Protein AF-A0A943HLV9-F1 (afdb_monomer_lite)

InterPro domains:
  IPR005240 Protein of unknown function DUF389 [PTHR20992] (7-61)

Organism: Streptococcus parasanguinis (NCBI:txid1318)

Sequence (61 aa):
MTGNYSTREYREKLYDDLHVRLRDTAILMCAIFIASIGLNMNSTAVIIGAMLISPLMTPIV

Secondary structure (DSSP, 8-state):
------HHHHHHHHHHHT---HHHHHHHHHHHHHHHHHHHTT-HHHHHHHHHHGGGGS---

Radius of gyration: 17.71 Å; chains: 1; bounding box: 46×23×41 Å

Structure (mmCIF, N/CA/C/O backbone):
data_AF-A0A943HLV9-F1
#
_entry.id   AF-A0A943HLV9-F1
#
loop_
_atom_site.group_PDB
_atom_site.id
_atom_site.type_symbol
_atom_site.label_atom_id
_atom_site.label_alt_id
_atom_site.label_comp_id
_atom_site.label_asym_id
_atom_site.label_entity_id
_atom_site.label_seq_id
_atom_site.pdbx_PDB_ins_code
_atom_site.Cartn_x
_atom_site.Cartn_y
_atom_site.Cartn_z
_atom_site.occupancy
_atom_site.B_iso_or_equiv
_atom_site.auth_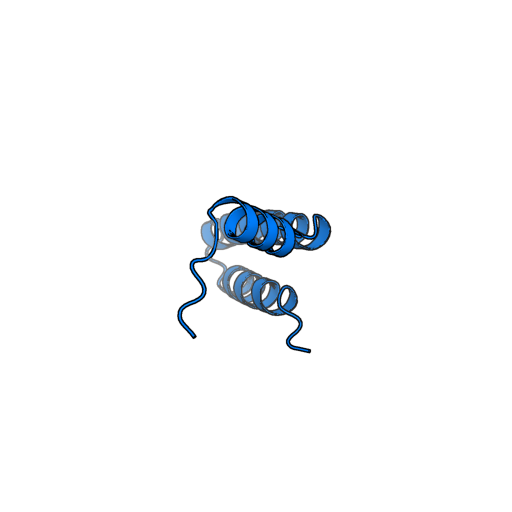seq_id
_atom_site.auth_comp_id
_atom_site.auth_asym_id
_atom_site.auth_atom_id
_atom_site.pdbx_PDB_model_num
ATOM 1 N N . MET A 1 1 ? -33.563 14.759 18.901 1.00 46.75 1 MET A N 1
ATOM 2 C CA . MET A 1 1 ? -32.547 14.001 19.661 1.00 46.75 1 MET A CA 1
ATOM 3 C C . MET A 1 1 ? -31.170 14.557 19.306 1.00 46.75 1 MET A C 1
ATOM 5 O O . MET A 1 1 ? -30.551 14.074 18.374 1.00 46.75 1 MET A O 1
ATOM 9 N N . THR A 1 2 ? -30.724 15.615 19.993 1.00 52.28 2 THR A N 1
ATOM 10 C CA . THR A 1 2 ? -29.340 16.117 19.905 1.00 52.28 2 THR A CA 1
ATOM 11 C C . THR A 1 2 ? -28.559 15.429 21.015 1.00 52.28 2 THR A C 1
ATOM 13 O O . THR A 1 2 ? -28.617 15.832 22.175 1.00 52.28 2 THR A O 1
ATOM 16 N N . GLY A 1 3 ? -27.926 14.305 20.679 1.00 60.69 3 GLY A N 1
ATOM 17 C CA . GLY A 1 3 ? -26.983 13.649 21.576 1.00 60.69 3 GLY A CA 1
ATOM 18 C C . GLY A 1 3 ? -25.717 14.492 21.620 1.00 60.69 3 GLY A C 1
ATOM 19 O O . GLY A 1 3 ? -25.013 14.592 20.622 1.00 60.69 3 GLY A O 1
ATOM 20 N N . ASN A 1 4 ? -25.450 15.149 22.747 1.00 65.81 4 ASN A N 1
ATOM 21 C CA . ASN A 1 4 ? -24.158 15.783 22.978 1.00 65.81 4 ASN A CA 1
ATOM 22 C C . ASN A 1 4 ? -23.140 14.659 23.188 1.00 65.81 4 ASN A C 1
ATOM 24 O O . ASN A 1 4 ? -23.047 14.105 24.282 1.00 65.81 4 ASN A O 1
ATOM 28 N N . TYR A 1 5 ? -22.429 14.283 22.127 1.00 67.81 5 TYR A N 1
ATOM 29 C CA . TYR A 1 5 ? -21.352 13.303 22.201 1.00 67.81 5 TYR A CA 1
ATOM 30 C C . TYR A 1 5 ? -20.286 13.833 23.163 1.00 67.81 5 TYR A C 1
ATOM 32 O O . TYR A 1 5 ? -19.650 14.857 22.908 1.00 67.81 5 TYR A O 1
ATOM 40 N N . SER A 1 6 ? -20.113 13.164 24.302 1.00 80.12 6 SER A N 1
ATOM 41 C CA . SER A 1 6 ? -19.060 13.514 25.251 1.00 80.12 6 SER A CA 1
ATOM 42 C C . SER A 1 6 ? -17.705 13.240 24.598 1.00 80.12 6 SER A C 1
ATOM 44 O O . SER A 1 6 ? -17.525 12.213 23.942 1.00 80.12 6 SER A O 1
ATOM 46 N N . THR A 1 7 ? -16.721 14.119 24.795 1.00 78.44 7 THR A N 1
ATOM 47 C CA . THR A 1 7 ? -15.363 14.007 24.221 1.00 78.44 7 THR A CA 1
ATOM 48 C C . THR A 1 7 ? -14.682 12.661 24.505 1.00 78.44 7 THR A C 1
ATOM 50 O O . THR A 1 7 ? -13.732 12.289 23.820 1.00 78.44 7 THR A O 1
ATOM 53 N N . ARG A 1 8 ? -15.159 11.915 25.509 1.00 81.75 8 ARG A N 1
ATOM 54 C CA . ARG A 1 8 ? -14.709 10.558 25.851 1.00 81.75 8 ARG A CA 1
ATOM 55 C C . ARG A 1 8 ? -15.234 9.498 24.879 1.00 81.75 8 ARG A C 1
ATOM 57 O O . ARG A 1 8 ? -14.446 8.680 24.427 1.00 81.75 8 ARG A O 1
ATOM 64 N N . GLU A 1 9 ? -16.512 9.566 24.515 1.00 83.75 9 GLU A N 1
ATOM 65 C CA . GLU A 1 9 ? -17.152 8.622 23.589 1.00 83.75 9 GLU A CA 1
ATOM 66 C C . GLU A 1 9 ? -16.591 8.781 22.169 1.00 83.75 9 GLU A C 1
ATOM 68 O O . GLU A 1 9 ? -16.329 7.802 21.476 1.00 83.75 9 GLU A O 1
ATOM 73 N N . TYR A 1 10 ? -16.317 10.024 21.757 1.00 80.31 10 TYR A N 1
ATOM 74 C CA . TYR A 1 10 ? -15.662 10.309 20.477 1.00 80.31 10 TYR A CA 1
ATOM 75 C C . TYR A 1 10 ? -14.245 9.728 20.416 1.00 80.31 10 TYR A C 1
ATOM 77 O O . TYR A 1 10 ? -13.815 9.219 19.386 1.00 80.31 10 TYR A O 1
ATOM 85 N N . ARG A 1 11 ? -13.521 9.787 21.540 1.00 82.00 11 ARG A N 1
ATOM 86 C CA . ARG A 1 11 ? -12.183 9.207 21.668 1.00 82.00 11 ARG A CA 1
ATOM 87 C C . ARG A 1 11 ? -12.200 7.686 21.640 1.00 82.00 11 ARG A C 1
ATOM 89 O O . ARG A 1 11 ? -11.301 7.119 21.037 1.00 82.00 11 ARG A O 1
ATOM 96 N N . GLU A 1 12 ? -13.173 7.048 22.287 1.00 83.81 12 GLU A N 1
ATOM 97 C CA . GLU A 1 12 ? -13.334 5.590 22.230 1.00 83.81 12 GLU A CA 1
ATOM 98 C C . GLU A 1 12 ? -13.656 5.131 20.815 1.00 83.81 12 GLU A C 1
ATOM 100 O O . GLU A 1 12 ? -12.970 4.252 20.312 1.00 83.81 12 GLU A O 1
ATOM 105 N N . LYS A 1 13 ? -14.597 5.794 20.133 1.00 81.38 13 LYS A N 1
ATOM 106 C CA . LYS A 1 13 ? -14.903 5.503 18.726 1.00 81.38 13 LYS A CA 1
ATOM 107 C C . LYS A 1 13 ? -13.691 5.704 17.821 1.00 81.38 13 LYS A C 1
ATOM 109 O O . LYS A 1 13 ? -13.433 4.856 16.988 1.00 81.38 13 LYS A O 1
ATOM 114 N N . LEU A 1 14 ? -12.912 6.771 18.020 1.00 78.06 14 LEU A N 1
ATOM 115 C CA . LEU A 1 14 ? -11.671 6.999 17.271 1.00 78.06 14 LEU A CA 1
ATOM 116 C C . LEU A 1 14 ? -10.629 5.901 17.530 1.00 78.06 14 LEU A C 1
ATOM 118 O O . LEU A 1 14 ? -9.915 5.516 16.614 1.00 78.06 14 LEU A O 1
ATOM 122 N N . TYR A 1 15 ? -10.518 5.417 18.768 1.00 76.62 15 TYR A N 1
ATOM 123 C CA . TYR A 1 15 ? -9.600 4.329 19.111 1.00 76.62 15 TYR A CA 1
ATOM 124 C C . TYR A 1 15 ? -10.053 2.985 18.530 1.00 76.62 15 TYR A C 1
ATOM 126 O O . TYR A 1 15 ? -9.206 2.186 18.139 1.00 76.62 15 TYR A O 1
ATOM 134 N N . ASP A 1 16 ? -11.364 2.757 18.461 1.00 76.25 16 ASP A N 1
ATOM 135 C CA . ASP A 1 16 ? -11.963 1.563 17.863 1.00 76.25 16 ASP A CA 1
ATOM 136 C C . ASP A 1 16 ? -11.812 1.569 16.330 1.00 76.25 16 ASP A C 1
ATOM 138 O O . ASP A 1 16 ? -11.461 0.546 15.744 1.00 76.25 16 ASP A O 1
ATOM 142 N N . ASP A 1 17 ? -11.947 2.744 15.697 1.00 69.94 17 ASP A N 1
ATOM 143 C CA . ASP A 1 17 ? -11.665 2.978 14.269 1.00 69.94 17 ASP A CA 1
ATOM 144 C C . ASP A 1 17 ? -10.163 2.864 13.951 1.00 69.94 17 ASP A C 1
ATOM 146 O O . ASP A 1 17 ? -9.763 2.429 12.871 1.00 69.94 17 ASP A O 1
ATOM 150 N N . LEU A 1 18 ? -9.302 3.182 14.926 1.00 68.50 18 LEU A N 1
ATOM 151 C CA . LEU A 1 18 ? -7.851 3.003 14.843 1.00 68.50 18 LEU A CA 1
ATOM 152 C C . LEU A 1 18 ? -7.427 1.532 15.028 1.00 68.50 18 LEU A C 1
ATOM 154 O O . LEU A 1 18 ? -6.272 1.267 15.365 1.00 68.50 18 LEU A O 1
ATOM 158 N N . HIS A 1 19 ? -8.304 0.556 14.755 1.00 65.75 19 HIS A N 1
ATOM 159 C CA . HIS A 1 19 ? -7.935 -0.851 14.553 1.00 65.75 19 HIS A CA 1
ATOM 160 C C . HIS A 1 19 ? -7.082 -1.014 13.281 1.00 65.75 19 HIS A C 1
ATOM 162 O O . HIS A 1 19 ? -7.452 -1.636 12.283 1.00 65.75 19 HIS A O 1
ATOM 168 N N . VAL A 1 20 ? -5.884 -0.439 13.319 1.00 64.19 20 VAL A N 1
ATOM 169 C CA . VAL A 1 20 ? -4.887 -0.527 12.268 1.00 64.19 20 VAL A CA 1
ATOM 170 C C . VAL A 1 20 ? -4.369 -1.955 12.272 1.00 64.19 20 VAL A C 1
ATOM 172 O O . VAL A 1 20 ? -3.580 -2.366 13.127 1.00 64.19 20 VAL A O 1
ATOM 175 N N . ARG A 1 21 ? -4.828 -2.747 11.305 1.00 71.44 21 ARG A N 1
ATOM 176 C CA . ARG A 1 21 ? -4.279 -4.077 11.075 1.00 71.44 21 ARG A CA 1
ATOM 177 C C . ARG A 1 21 ? -2.822 -3.917 10.659 1.00 71.44 21 ARG A C 1
ATOM 179 O O . ARG A 1 21 ? -2.524 -3.543 9.531 1.00 71.44 21 ARG A O 1
ATOM 186 N N . LEU A 1 22 ? -1.912 -4.246 11.577 1.00 71.88 22 LEU A N 1
ATOM 187 C CA . LEU A 1 22 ? -0.456 -4.200 11.377 1.00 71.88 22 LEU A CA 1
ATOM 188 C C . LEU A 1 22 ? -0.012 -4.864 10.062 1.00 71.88 22 LEU A C 1
ATOM 190 O O . LEU A 1 22 ? 0.940 -4.416 9.430 1.00 71.88 22 LEU A O 1
ATOM 194 N N . ARG A 1 23 ? -0.725 -5.915 9.636 1.00 76.38 23 ARG A N 1
ATOM 195 C CA . ARG A 1 23 ? -0.503 -6.609 8.359 1.00 76.38 23 ARG A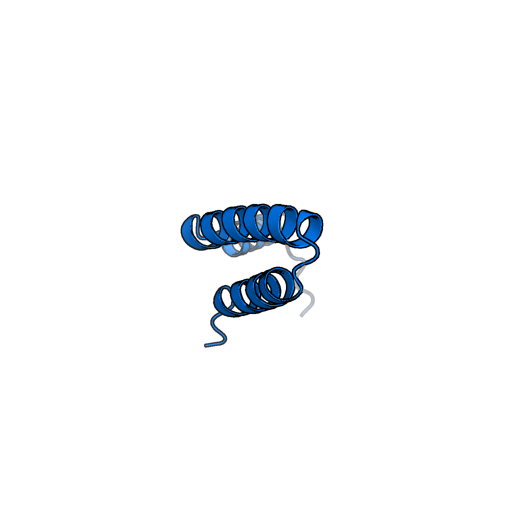 CA 1
ATOM 196 C C . ARG A 1 23 ? -0.714 -5.687 7.162 1.00 76.38 23 ARG A C 1
ATOM 198 O O . ARG A 1 23 ? 0.156 -5.618 6.305 1.00 76.38 23 ARG A O 1
ATOM 205 N N . ASP A 1 24 ? -1.814 -4.948 7.144 1.00 79.19 24 ASP A N 1
ATOM 206 C CA . ASP A 1 24 ? -2.187 -4.076 6.033 1.00 79.19 24 ASP A CA 1
ATOM 207 C C . ASP A 1 24 ? -1.202 -2.892 5.945 1.00 79.19 24 ASP A C 1
ATOM 209 O O . ASP A 1 24 ? -0.675 -2.583 4.876 1.00 79.19 24 ASP A O 1
ATOM 213 N N . THR A 1 25 ? -0.842 -2.288 7.082 1.00 79.69 25 THR A N 1
ATOM 214 C CA . THR A 1 25 ? 0.154 -1.201 7.136 1.00 79.69 25 THR A CA 1
ATOM 215 C C . THR A 1 25 ? 1.551 -1.644 6.705 1.00 79.69 25 THR A C 1
ATOM 217 O O . THR A 1 25 ? 2.249 -0.885 6.032 1.00 79.69 25 THR A O 1
ATOM 220 N N . ALA A 1 26 ? 1.966 -2.867 7.047 1.00 83.50 26 ALA A N 1
ATOM 221 C CA . ALA A 1 26 ? 3.247 -3.409 6.601 1.00 83.50 26 ALA A CA 1
ATOM 222 C C . ALA A 1 26 ? 3.292 -3.559 5.071 1.00 83.50 26 ALA A C 1
ATOM 224 O O . ALA A 1 26 ? 4.273 -3.165 4.441 1.00 83.50 26 ALA A O 1
ATOM 225 N N . ILE A 1 27 ? 2.211 -4.057 4.462 1.00 82.75 27 ILE A N 1
ATOM 226 C CA . ILE A 1 27 ? 2.110 -4.211 3.004 1.00 82.75 27 ILE A CA 1
ATOM 227 C C . ILE A 1 27 ? 2.093 -2.836 2.319 1.00 82.75 27 ILE A C 1
ATOM 229 O O . ILE A 1 27 ? 2.769 -2.649 1.307 1.00 82.75 27 ILE A O 1
ATOM 233 N N . LEU A 1 28 ? 1.394 -1.854 2.897 1.00 81.56 28 LEU A N 1
ATOM 234 C CA . LEU A 1 28 ? 1.384 -0.475 2.403 1.00 81.56 28 LEU A CA 1
ATOM 235 C C . LEU A 1 28 ? 2.784 0.155 2.441 1.00 81.56 28 LEU A C 1
ATOM 237 O O . LEU A 1 28 ? 3.213 0.781 1.472 1.00 81.56 28 LEU A O 1
ATOM 241 N N . MET A 1 29 ? 3.528 -0.053 3.530 1.00 84.69 29 MET A N 1
ATOM 242 C CA . MET A 1 29 ? 4.905 0.427 3.652 1.00 84.69 29 MET A CA 1
ATOM 243 C C . MET A 1 29 ? 5.824 -0.212 2.599 1.00 84.69 29 MET A C 1
ATOM 245 O O . MET A 1 29 ? 6.612 0.494 1.966 1.00 84.69 29 MET A O 1
ATOM 249 N N . CYS A 1 30 ? 5.678 -1.515 2.335 1.00 84.25 30 CYS A N 1
ATOM 250 C CA . CYS A 1 30 ? 6.380 -2.183 1.237 1.00 84.25 30 CYS A CA 1
ATOM 251 C C . CYS A 1 30 ? 5.984 -1.615 -0.138 1.00 84.25 30 CYS A C 1
ATOM 253 O O . CYS A 1 30 ? 6.860 -1.372 -0.968 1.00 84.25 30 CYS A O 1
ATOM 255 N N . ALA A 1 31 ? 4.696 -1.353 -0.378 1.00 83.56 31 ALA A N 1
ATOM 256 C CA . ALA A 1 31 ? 4.201 -0.806 -1.642 1.00 83.56 31 ALA A CA 1
ATOM 257 C C . ALA A 1 31 ? 4.788 0.579 -1.953 1.00 83.56 31 ALA A C 1
ATOM 259 O O . ALA A 1 31 ? 5.190 0.827 -3.088 1.00 83.56 31 ALA A O 1
ATOM 260 N N . ILE A 1 32 ? 4.908 1.454 -0.949 1.00 83.88 32 ILE A N 1
ATOM 261 C CA . ILE A 1 32 ? 5.534 2.781 -1.091 1.00 83.88 32 ILE A CA 1
ATOM 262 C C . ILE A 1 32 ? 7.015 2.647 -1.467 1.00 83.88 32 ILE A C 1
ATOM 264 O O . ILE A 1 32 ? 7.512 3.377 -2.327 1.00 83.88 32 ILE A O 1
ATOM 268 N N . PHE A 1 33 ? 7.719 1.690 -0.859 1.00 85.75 33 PHE A N 1
ATOM 269 C CA . PHE A 1 33 ? 9.131 1.444 -1.146 1.00 85.75 33 PHE A CA 1
ATOM 270 C C . PHE A 1 33 ? 9.339 0.971 -2.589 1.00 85.75 33 PHE A C 1
ATOM 272 O O . PHE A 1 33 ? 10.181 1.506 -3.311 1.00 85.75 33 PHE A O 1
ATOM 279 N N . ILE A 1 34 ? 8.518 0.015 -3.032 1.00 82.88 34 ILE A N 1
ATOM 280 C CA . ILE A 1 34 ? 8.546 -0.497 -4.404 1.00 82.88 34 ILE A CA 1
ATOM 281 C C . ILE A 1 34 ? 8.154 0.625 -5.379 1.00 82.88 34 ILE A C 1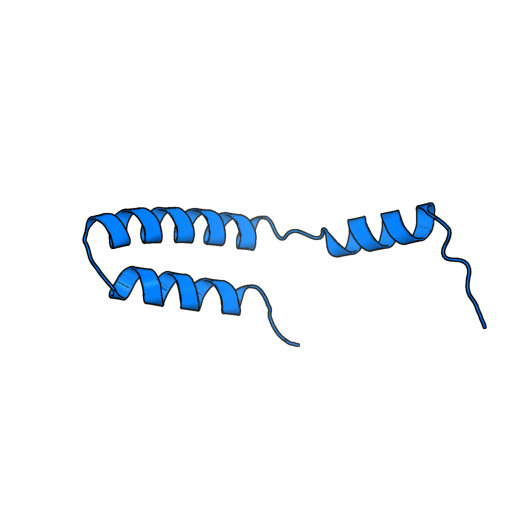
ATOM 283 O O . ILE A 1 34 ? 8.873 0.835 -6.349 1.00 82.88 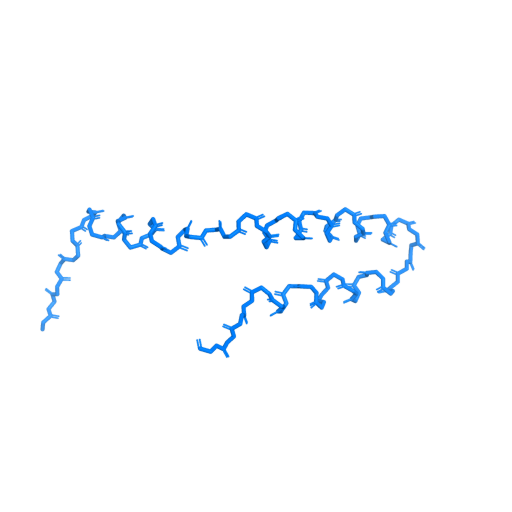34 ILE A O 1
ATOM 287 N N . ALA A 1 35 ? 7.110 1.414 -5.099 1.00 82.56 35 ALA A N 1
ATOM 288 C CA . ALA A 1 35 ? 6.699 2.564 -5.915 1.00 82.56 35 ALA A CA 1
ATOM 289 C C . ALA A 1 35 ? 7.808 3.608 -6.088 1.00 82.56 35 ALA A C 1
ATOM 291 O O . ALA A 1 35 ? 8.017 4.093 -7.199 1.00 82.56 35 ALA A O 1
ATOM 292 N N . SER A 1 36 ? 8.551 3.910 -5.022 1.00 82.06 36 SER A N 1
ATOM 293 C CA . SER A 1 36 ? 9.699 4.821 -5.070 1.00 82.06 36 SER A CA 1
ATOM 294 C C . SER A 1 36 ? 10.809 4.292 -5.990 1.00 82.06 36 SER A C 1
ATOM 296 O O . SER A 1 36 ? 11.296 5.010 -6.866 1.00 82.06 36 SER A O 1
ATOM 298 N N . ILE A 1 37 ? 11.143 3.001 -5.870 1.00 84.75 37 ILE A N 1
ATOM 299 C CA . ILE A 1 37 ? 12.119 2.337 -6.750 1.00 84.75 37 ILE A CA 1
ATOM 300 C C . ILE A 1 37 ? 11.618 2.321 -8.203 1.00 84.75 37 ILE A C 1
ATOM 302 O O . ILE A 1 37 ? 12.369 2.632 -9.127 1.00 84.75 37 ILE A O 1
ATOM 306 N N . GLY A 1 38 ? 10.341 2.008 -8.414 1.00 82.31 38 GLY A N 1
ATOM 307 C CA . GLY A 1 38 ? 9.712 1.961 -9.730 1.00 82.31 38 GLY A CA 1
ATOM 308 C C . GLY A 1 38 ? 9.656 3.316 -10.427 1.00 82.31 38 GLY A C 1
ATOM 309 O O . GLY A 1 38 ? 9.896 3.382 -11.631 1.00 82.31 38 GLY A O 1
ATOM 310 N N . LEU A 1 39 ? 9.418 4.399 -9.682 1.00 78.44 39 LEU A N 1
ATOM 311 C CA . LEU A 1 39 ? 9.459 5.764 -10.205 1.00 78.44 39 LEU A CA 1
ATOM 312 C C . LEU A 1 39 ? 10.879 6.154 -10.634 1.00 78.44 39 LEU A C 1
ATOM 314 O O . LEU A 1 39 ? 11.055 6.715 -11.713 1.00 78.44 39 LEU A O 1
ATOM 318 N N . ASN A 1 40 ? 11.896 5.791 -9.843 1.00 82.06 40 ASN A N 1
ATOM 319 C CA . ASN A 1 40 ? 13.300 6.003 -10.207 1.00 82.06 40 ASN A CA 1
ATOM 320 C C . ASN A 1 40 ? 13.703 5.213 -11.468 1.00 82.06 40 ASN A C 1
ATOM 322 O O . ASN A 1 40 ? 14.506 5.681 -12.270 1.00 82.06 40 ASN A O 1
ATOM 326 N N . MET A 1 41 ? 13.106 4.038 -11.681 1.00 82.88 41 MET A N 1
ATOM 327 C CA . MET A 1 41 ? 13.265 3.240 -12.904 1.00 82.88 41 MET A CA 1
ATOM 328 C C . MET A 1 41 ? 12.332 3.673 -14.053 1.00 82.88 41 MET A C 1
ATOM 330 O O . MET A 1 41 ? 12.316 3.017 -15.093 1.00 82.88 41 MET A O 1
ATOM 334 N N . ASN A 1 42 ? 11.552 4.750 -13.884 1.00 80.44 42 ASN A N 1
ATOM 335 C CA . ASN A 1 42 ? 10.552 5.240 -14.844 1.00 80.44 42 ASN A CA 1
ATOM 336 C C . ASN A 1 42 ? 9.518 4.169 -15.270 1.00 80.44 42 ASN A C 1
ATOM 338 O O . ASN A 1 42 ? 9.000 4.170 -16.386 1.00 80.44 42 ASN A O 1
ATOM 342 N N . SER A 1 43 ? 9.227 3.216 -14.380 1.00 66.69 43 SER A N 1
ATOM 343 C CA . SER A 1 43 ? 8.382 2.055 -14.654 1.00 66.69 43 SER A CA 1
ATOM 344 C C . SER A 1 43 ? 6.953 2.281 -14.165 1.00 66.69 43 SER A C 1
ATOM 346 O O . SER A 1 43 ? 6.628 2.124 -12.983 1.00 66.69 43 SER A O 1
ATOM 348 N N . THR A 1 44 ? 6.063 2.599 -15.106 1.00 75.69 44 THR A N 1
ATOM 349 C CA . THR A 1 44 ? 4.618 2.767 -14.876 1.00 75.69 44 THR A CA 1
ATOM 350 C C . THR A 1 44 ? 3.970 1.519 -14.261 1.00 75.69 44 THR A C 1
ATOM 352 O O . THR A 1 44 ? 3.018 1.638 -13.492 1.00 75.69 44 THR A O 1
ATOM 355 N N . ALA A 1 45 ? 4.515 0.326 -14.531 1.00 73.44 45 ALA A N 1
ATOM 356 C CA . ALA A 1 45 ? 4.008 -0.945 -14.008 1.00 73.44 45 ALA A CA 1
ATOM 357 C C . ALA A 1 45 ? 3.992 -0.994 -12.470 1.00 73.44 45 ALA A C 1
ATOM 359 O O . ALA A 1 45 ? 3.079 -1.558 -11.869 1.00 73.44 45 ALA A O 1
ATOM 360 N N . VAL A 1 46 ? 4.969 -0.358 -11.822 1.00 76.31 46 VAL A N 1
ATOM 361 C CA . VAL A 1 46 ? 5.085 -0.352 -10.360 1.00 76.31 46 VAL A CA 1
ATOM 362 C C . VAL A 1 46 ? 4.108 0.637 -9.718 1.00 76.31 46 VAL A C 1
ATOM 364 O O . VAL A 1 46 ? 3.528 0.352 -8.672 1.00 76.31 46 VAL A O 1
ATOM 367 N N . ILE A 1 47 ? 3.873 1.772 -10.377 1.00 77.25 47 ILE A N 1
ATOM 368 C CA . ILE A 1 47 ? 2.898 2.782 -9.948 1.00 77.25 47 ILE A CA 1
ATOM 369 C C . ILE A 1 47 ? 1.480 2.194 -10.001 1.00 77.25 47 ILE A C 1
ATOM 371 O O . ILE A 1 47 ? 0.721 2.331 -9.043 1.00 77.25 47 ILE A O 1
ATOM 375 N N . ILE A 1 48 ? 1.150 1.464 -11.074 1.00 79.25 48 ILE A N 1
ATOM 376 C CA . ILE A 1 48 ? -0.131 0.751 -11.202 1.00 79.25 48 ILE A CA 1
ATOM 377 C C . ILE A 1 48 ? -0.250 -0.352 -10.137 1.00 79.25 48 ILE A C 1
ATOM 379 O O . ILE A 1 48 ? -1.294 -0.471 -9.501 1.00 79.25 48 ILE A O 1
ATOM 383 N N . GLY A 1 49 ? 0.816 -1.114 -9.868 1.00 75.25 49 GLY A N 1
ATOM 384 C CA . GLY A 1 49 ? 0.827 -2.119 -8.798 1.00 75.25 49 GLY A CA 1
ATOM 385 C C . GLY A 1 49 ? 0.545 -1.531 -7.408 1.00 75.25 49 GLY A C 1
ATOM 386 O O . GLY A 1 49 ? -0.249 -2.090 -6.654 1.00 75.25 49 GLY A O 1
ATOM 387 N N . ALA A 1 50 ? 1.114 -0.366 -7.089 1.00 74.62 50 ALA A N 1
ATOM 388 C CA . ALA A 1 50 ? 0.847 0.334 -5.830 1.00 74.62 50 ALA A CA 1
ATOM 389 C C . ALA A 1 50 ? -0.609 0.828 -5.725 1.00 74.62 50 ALA A C 1
ATOM 391 O O . ALA A 1 50 ? -1.222 0.718 -4.661 1.00 74.62 50 ALA A O 1
ATOM 392 N N . MET A 1 51 ? -1.189 1.301 -6.835 1.00 80.31 51 MET A N 1
ATOM 393 C CA . MET A 1 51 ? -2.608 1.67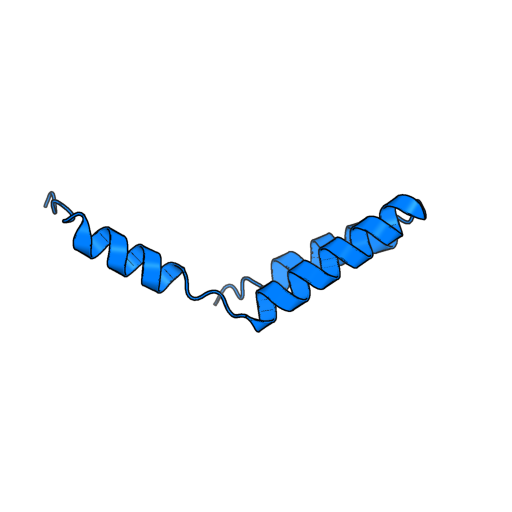1 -6.904 1.00 80.31 51 MET A CA 1
ATOM 394 C C . MET A 1 51 ? -3.549 0.477 -6.683 1.00 80.31 51 MET A C 1
ATOM 396 O O . MET A 1 51 ? -4.654 0.683 -6.194 1.00 80.31 51 MET A O 1
ATOM 400 N N . LEU A 1 52 ? -3.126 -0.755 -6.995 1.00 74.06 52 LEU A N 1
ATOM 401 C CA . LEU A 1 52 ? -3.915 -1.983 -6.811 1.00 74.06 52 LEU A CA 1
ATOM 402 C C . LEU A 1 52 ? -3.804 -2.595 -5.402 1.00 74.06 52 LEU A C 1
ATOM 404 O O . LEU A 1 52 ? -4.711 -3.308 -4.978 1.00 74.06 52 LEU A O 1
ATOM 408 N N . ILE A 1 53 ? -2.738 -2.296 -4.654 1.00 74.00 53 ILE A N 1
ATOM 409 C CA . ILE A 1 53 ? -2.541 -2.788 -3.275 1.00 74.00 53 ILE A CA 1
ATOM 410 C C . ILE A 1 53 ? -3.449 -2.052 -2.274 1.00 74.00 53 ILE A C 1
ATOM 412 O O . ILE A 1 53 ? -3.981 -2.671 -1.356 1.00 74.00 53 ILE A O 1
ATOM 416 N N . SER A 1 54 ? -3.672 -0.750 -2.477 1.00 67.94 54 SER A N 1
ATOM 417 C CA . SER A 1 54 ? -4.554 0.087 -1.646 1.00 67.94 54 SER A CA 1
ATOM 418 C C . SER A 1 54 ? -6.022 -0.409 -1.579 1.00 67.94 54 SER A C 1
ATOM 420 O O . SER A 1 54 ? -6.547 -0.528 -0.471 1.00 67.94 54 SER A O 1
ATOM 422 N N . PRO A 1 55 ? -6.684 -0.799 -2.695 1.00 65.56 55 PRO A N 1
ATOM 423 C CA . PRO A 1 55 ? -8.056 -1.316 -2.662 1.00 65.56 55 PRO A CA 1
ATOM 424 C C . PRO A 1 55 ? -8.238 -2.622 -1.876 1.00 65.56 55 PRO A C 1
ATOM 426 O O . PRO A 1 55 ? -9.317 -2.862 -1.343 1.00 65.56 55 PRO A O 1
ATOM 429 N N . LEU A 1 56 ? -7.207 -3.468 -1.764 1.00 59.62 56 LEU A N 1
ATOM 430 C CA . LEU A 1 56 ? -7.286 -4.732 -1.014 1.00 59.62 56 LEU A CA 1
ATOM 431 C C . LEU A 1 56 ? -7.370 -4.534 0.513 1.00 59.62 56 LEU A C 1
ATOM 433 O O . LEU A 1 56 ? -7.725 -5.470 1.227 1.00 59.62 56 LEU A O 1
ATOM 437 N N . MET A 1 57 ? -7.064 -3.331 1.013 1.00 61.75 57 MET A N 1
ATOM 438 C CA . MET A 1 57 ? -7.085 -2.988 2.441 1.00 61.75 57 MET A CA 1
ATOM 439 C C . MET A 1 57 ? -8.473 -2.552 2.934 1.00 61.75 57 MET A C 1
ATOM 441 O O . MET A 1 57 ? -8.698 -2.478 4.141 1.00 61.75 57 MET A O 1
ATOM 445 N N . THR A 1 58 ? -9.419 -2.297 2.025 1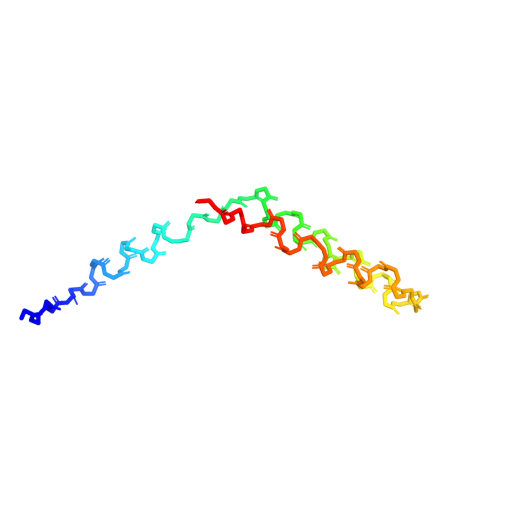.00 60.75 58 THR A N 1
ATOM 446 C CA . THR A 1 58 ? -10.821 -2.010 2.352 1.00 60.75 58 THR A CA 1
ATOM 447 C C . THR A 1 58 ? -11.683 -3.146 1.805 1.00 60.75 58 THR A C 1
ATOM 449 O O . THR A 1 58 ? -12.273 -3.008 0.735 1.00 60.75 58 THR A O 1
ATOM 452 N N . PRO A 1 59 ? -11.747 -4.314 2.474 1.00 48.06 59 PRO A N 1
ATOM 453 C CA . PRO A 1 59 ? -12.792 -5.270 2.157 1.00 48.06 59 PRO A CA 1
ATOM 454 C C . PRO A 1 59 ? -14.127 -4.573 2.424 1.00 48.06 59 PRO A C 1
ATOM 456 O O . PRO A 1 59 ? -14.492 -4.308 3.565 1.00 48.06 59 PRO A O 1
ATOM 459 N N . ILE A 1 60 ? -14.802 -4.207 1.339 1.00 53.53 60 ILE A N 1
ATOM 460 C CA . ILE A 1 60 ? -16.171 -3.717 1.343 1.00 53.53 60 ILE A CA 1
ATOM 461 C C . ILE A 1 60 ? -17.042 -4.963 1.545 1.00 53.53 60 ILE A C 1
ATOM 463 O O . ILE A 1 60 ? -17.456 -5.584 0.566 1.00 53.53 60 ILE A O 1
ATOM 467 N N . VAL A 1 61 ? -17.231 -5.387 2.799 1.00 47.56 61 VAL A N 1
ATOM 468 C CA . VAL A 1 61 ? -18.299 -6.317 3.212 1.00 47.56 61 VAL A CA 1
ATOM 469 C C . VAL A 1 61 ? -18.917 -5.836 4.514 1.00 47.56 61 VAL A C 1
ATOM 471 O O . VAL A 1 61 ? -18.142 -5.424 5.406 1.00 47.56 61 VAL A O 1
#

Foldseek 3Di:
DPPPPDPVNVVVVVVVVVPPPPVLVVVLVVLVVQLVVCVVVVHVPSVVVSVVSVVVVDPPD

pLDDT: mean 74.14, std 10.1, range [46.75, 85.75]